Protein AF-X1HP13-F1 (afdb_monomer)

Organism: NCBI:txid412755

Structure (mmCIF, N/CA/C/O backbone):
data_AF-X1HP13-F1
#
_entry.id   AF-X1HP13-F1
#
loop_
_atom_site.group_PDB
_atom_site.id
_atom_site.type_symbol
_atom_site.label_atom_id
_atom_site.label_alt_id
_atom_site.label_comp_id
_atom_site.label_asym_id
_atom_site.label_entity_id
_atom_site.label_seq_id
_atom_site.pdbx_PDB_ins_code
_atom_site.Cartn_x
_atom_site.Cartn_y
_atom_site.Cartn_z
_atom_site.occupancy
_atom_site.B_iso_or_equiv
_atom_site.auth_seq_id
_atom_site.auth_comp_id
_atom_site.auth_asym_id
_atom_site.auth_atom_id
_atom_site.pdbx_PDB_model_num
ATOM 1 N N . MET A 1 1 ? 38.785 22.675 29.690 1.00 58.66 1 MET A N 1
ATOM 2 C CA . MET A 1 1 ? 37.526 21.905 29.778 1.00 58.66 1 MET A CA 1
ATOM 3 C C . MET A 1 1 ? 37.255 21.354 28.391 1.00 58.66 1 MET A C 1
ATOM 5 O O . MET A 1 1 ? 37.420 22.116 27.450 1.00 58.66 1 MET A O 1
ATOM 9 N N . ALA A 1 2 ? 36.971 20.059 28.240 1.00 69.44 2 ALA A N 1
ATOM 10 C CA . ALA A 1 2 ? 36.655 19.503 26.924 1.00 69.44 2 ALA A CA 1
ATOM 11 C C . ALA A 1 2 ? 35.243 19.947 26.523 1.00 69.44 2 ALA A C 1
ATOM 13 O O . ALA A 1 2 ? 34.315 19.795 27.317 1.00 69.44 2 ALA A O 1
ATOM 14 N N . GLU A 1 3 ? 35.089 20.518 25.330 1.00 77.19 3 GLU A N 1
ATOM 15 C CA . GLU A 1 3 ? 33.766 20.806 24.780 1.00 77.19 3 GLU A CA 1
ATOM 16 C C . GLU A 1 3 ? 33.055 19.491 24.462 1.00 77.19 3 GLU A C 1
ATOM 18 O O . GLU A 1 3 ? 33.598 18.606 23.799 1.00 77.19 3 GLU A O 1
ATOM 23 N N . GLN A 1 4 ? 31.840 19.348 24.979 1.00 77.12 4 GLN A N 1
ATOM 24 C CA . GLN A 1 4 ? 31.034 18.155 24.795 1.00 77.12 4 GLN A CA 1
ATOM 25 C C . GLN A 1 4 ? 30.147 18.350 23.562 1.00 77.12 4 GLN A C 1
ATOM 27 O O . GLN A 1 4 ? 29.221 19.157 23.581 1.00 77.12 4 GLN A O 1
ATOM 32 N N . PHE A 1 5 ? 30.442 17.622 22.483 1.00 88.69 5 PHE A N 1
ATOM 33 C CA . PHE A 1 5 ? 29.631 17.627 21.266 1.00 88.69 5 PHE A CA 1
ATOM 34 C C . PHE A 1 5 ? 28.582 16.511 21.310 1.00 88.69 5 PHE A C 1
ATOM 36 O O . PHE A 1 5 ? 28.907 15.346 21.544 1.00 88.69 5 PHE A O 1
ATOM 43 N N . THR A 1 6 ? 27.323 16.865 21.058 1.00 88.81 6 THR A N 1
ATOM 44 C CA . THR A 1 6 ? 26.204 15.929 20.899 1.00 88.81 6 THR A CA 1
ATOM 45 C C . THR A 1 6 ? 25.608 16.064 19.499 1.00 88.81 6 THR A C 1
ATOM 47 O O . THR A 1 6 ? 25.509 17.158 18.952 1.00 88.81 6 THR A O 1
ATOM 50 N N . SER A 1 7 ? 25.212 14.936 18.906 1.00 91.31 7 SER A N 1
ATOM 51 C CA . SER A 1 7 ? 24.566 14.876 17.590 1.00 91.31 7 SER A CA 1
ATOM 52 C C . SER A 1 7 ? 23.403 13.880 17.601 1.00 91.31 7 SER A C 1
ATOM 54 O O . SER A 1 7 ? 23.250 13.107 18.548 1.00 91.31 7 SER A O 1
ATOM 56 N N . GLN A 1 8 ? 22.572 13.917 16.559 1.00 93.06 8 GLN A N 1
ATOM 57 C CA . GLN A 1 8 ? 21.388 13.074 16.386 1.00 93.06 8 GLN A CA 1
ATOM 58 C C . GLN A 1 8 ? 21.533 12.155 15.168 1.00 93.06 8 GLN A C 1
ATOM 60 O O . GLN A 1 8 ? 22.302 12.427 14.247 1.00 93.06 8 GLN A O 1
ATOM 65 N N . ILE A 1 9 ? 20.766 11.064 15.155 1.00 93.00 9 ILE A N 1
ATOM 66 C CA . ILE A 1 9 ? 20.668 10.182 13.987 1.00 93.00 9 ILE A CA 1
ATOM 67 C C . ILE A 1 9 ? 20.001 10.945 12.837 1.00 93.00 9 ILE A C 1
ATOM 69 O O . ILE A 1 9 ? 18.978 11.599 13.028 1.00 93.00 9 ILE A O 1
ATOM 73 N N . MET A 1 10 ? 20.558 10.808 11.635 1.00 91.69 10 MET A N 1
ATOM 74 C CA . MET A 1 10 ? 19.986 11.324 10.393 1.00 91.69 10 MET A CA 1
ATOM 75 C C . MET A 1 10 ? 19.561 10.162 9.495 1.00 91.69 10 MET A C 1
ATOM 77 O O . MET A 1 10 ? 20.185 9.101 9.505 1.00 91.69 10 MET A O 1
ATOM 81 N N . VAL A 1 11 ? 18.508 10.366 8.706 1.00 89.81 11 VAL A N 1
ATOM 82 C CA . VAL A 1 11 ? 18.031 9.388 7.723 1.00 89.81 11 VAL A CA 1
ATOM 83 C C . VAL A 1 11 ? 18.359 9.902 6.328 1.00 89.81 11 VAL A C 1
ATOM 85 O O . VAL A 1 11 ? 17.950 10.999 5.954 1.00 89.81 11 VAL A O 1
ATOM 88 N N . ASP A 1 12 ? 19.109 9.112 5.564 1.00 90.88 12 ASP A N 1
ATOM 89 C CA . ASP A 1 12 ? 19.497 9.465 4.201 1.00 90.88 12 ASP A CA 1
ATOM 90 C C . ASP A 1 12 ? 18.314 9.329 3.223 1.00 90.88 12 ASP A C 1
ATOM 92 O O . ASP A 1 12 ? 17.473 8.438 3.368 1.00 90.88 12 ASP A O 1
ATOM 96 N N . LYS A 1 13 ? 18.268 10.171 2.181 1.00 86.19 13 LYS A N 1
ATOM 97 C CA . LYS A 1 13 ? 17.237 10.125 1.123 1.00 86.19 13 LYS A CA 1
ATOM 98 C C . LYS A 1 13 ? 17.134 8.754 0.438 1.00 86.19 13 LYS A C 1
ATOM 100 O O . LYS A 1 13 ? 16.070 8.387 -0.057 1.00 86.19 13 LYS A O 1
ATOM 105 N N . ASN A 1 14 ? 18.220 7.983 0.438 1.00 88.81 14 ASN A N 1
ATOM 106 C CA . ASN A 1 14 ? 18.289 6.647 -0.142 1.00 88.81 14 ASN A CA 1
ATOM 107 C C . ASN A 1 14 ? 17.586 5.577 0.707 1.00 88.81 14 ASN A C 1
ATOM 109 O O . ASN A 1 14 ? 17.463 4.440 0.258 1.00 88.81 14 ASN A O 1
ATOM 113 N N . ILE A 1 15 ? 17.092 5.896 1.911 1.00 90.62 15 ILE A N 1
ATOM 114 C CA . ILE A 1 15 ? 16.438 4.905 2.778 1.00 90.62 15 ILE A CA 1
ATOM 115 C C . ILE A 1 15 ? 15.268 4.203 2.082 1.00 90.62 15 ILE A C 1
ATOM 117 O O . ILE A 1 15 ? 15.086 3.002 2.250 1.00 90.62 15 ILE A O 1
ATOM 121 N N . VAL A 1 16 ? 14.508 4.923 1.252 1.00 89.12 16 VAL A N 1
ATOM 122 C CA . VAL A 1 16 ? 13.343 4.371 0.548 1.00 89.12 16 VAL A CA 1
ATOM 123 C C . VAL A 1 16 ? 13.775 3.316 -0.464 1.00 89.12 16 VAL A C 1
ATOM 125 O O . VAL A 1 16 ? 13.181 2.242 -0.531 1.00 89.12 16 VAL A O 1
ATOM 128 N N . SER A 1 17 ? 14.837 3.593 -1.223 1.00 87.50 17 SER A N 1
ATOM 129 C CA . SER A 1 17 ? 15.353 2.663 -2.226 1.00 87.50 17 SER A CA 1
ATOM 130 C C . SER A 1 17 ? 16.032 1.460 -1.584 1.00 87.50 17 SER A C 1
ATOM 132 O O . SER A 1 17 ? 15.861 0.342 -2.067 1.00 87.50 17 SER A O 1
ATOM 134 N N . LEU A 1 18 ? 16.732 1.663 -0.464 1.00 87.81 18 LEU A N 1
ATOM 135 C CA . LEU A 1 18 ? 17.304 0.584 0.335 1.00 87.81 18 LEU A CA 1
ATOM 136 C C . LEU A 1 18 ? 16.200 -0.316 0.884 1.00 87.81 18 LEU A C 1
ATOM 138 O O . LEU A 1 18 ? 16.214 -1.506 0.594 1.00 87.81 18 LEU A O 1
ATOM 142 N N . LEU A 1 19 ? 15.217 0.231 1.604 1.00 87.50 19 LEU A N 1
ATOM 143 C CA . LEU A 1 19 ? 14.104 -0.551 2.146 1.00 87.50 19 LEU A CA 1
ATOM 144 C C . LEU A 1 19 ? 13.365 -1.288 1.035 1.00 87.50 19 LEU A C 1
ATOM 146 O O . LEU A 1 19 ? 13.164 -2.490 1.140 1.00 87.50 19 LEU A O 1
ATOM 150 N N . SER A 1 20 ? 13.040 -0.622 -0.068 1.00 84.12 20 SER A N 1
ATOM 151 C CA . SER A 1 20 ? 12.363 -1.263 -1.193 1.00 84.12 20 SER A CA 1
ATOM 152 C C . SER A 1 20 ? 13.158 -2.443 -1.777 1.00 84.12 20 SER A C 1
ATOM 154 O O . SER A 1 20 ? 12.590 -3.509 -2.003 1.00 84.12 20 SER A O 1
ATOM 156 N N . ARG A 1 21 ? 14.483 -2.303 -1.935 1.00 79.75 21 ARG A N 1
ATOM 157 C CA . ARG A 1 21 ? 15.369 -3.383 -2.413 1.00 79.75 21 ARG A CA 1
ATOM 158 C C . ARG A 1 21 ? 15.571 -4.501 -1.390 1.00 79.75 21 ARG A C 1
ATOM 160 O O . ARG A 1 21 ? 15.694 -5.654 -1.783 1.00 79.75 21 ARG A O 1
ATOM 167 N N . PHE A 1 22 ? 15.651 -4.163 -0.103 1.00 70.75 22 PHE A N 1
ATOM 168 C CA . PHE A 1 22 ? 15.892 -5.117 0.982 1.00 70.75 22 PHE A CA 1
ATOM 169 C C . PHE A 1 22 ? 14.644 -5.868 1.406 1.00 70.75 22 PHE A C 1
ATOM 171 O O . PHE A 1 22 ? 14.768 -6.982 1.906 1.00 70.75 22 PHE A O 1
ATOM 178 N N . THR A 1 23 ? 13.458 -5.275 1.242 1.00 63.53 23 THR A N 1
ATOM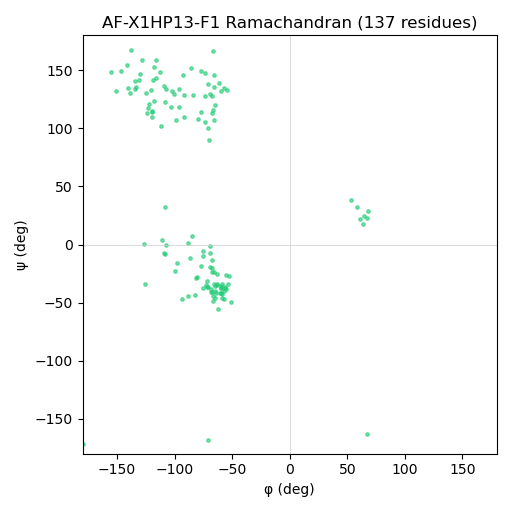 179 C CA . THR A 1 23 ? 12.241 -5.937 1.706 1.00 63.53 23 THR A CA 1
ATOM 180 C C . THR A 1 23 ? 12.057 -7.242 0.928 1.00 63.53 23 THR A C 1
ATOM 182 O O . THR A 1 23 ? 11.682 -8.216 1.564 1.00 63.53 23 THR A O 1
ATOM 185 N N . TYR A 1 24 ? 12.442 -7.329 -0.363 1.00 59.72 24 TYR A N 1
ATOM 186 C CA . TYR A 1 24 ? 12.438 -8.597 -1.114 1.00 59.72 24 TYR A CA 1
ATOM 187 C C . TYR A 1 24 ? 13.498 -8.677 -2.224 1.00 59.72 24 TYR A C 1
ATOM 189 O O . TYR A 1 24 ? 13.609 -7.806 -3.089 1.00 59.72 24 TYR A O 1
ATOM 197 N N . GLU A 1 25 ? 14.226 -9.795 -2.255 1.00 52.56 25 GLU A N 1
ATOM 198 C CA . GLU A 1 25 ? 15.174 -10.141 -3.312 1.00 52.56 25 GLU A CA 1
ATOM 199 C C . GLU A 1 25 ? 14.440 -10.477 -4.632 1.00 52.56 25 GLU A C 1
ATOM 201 O O . GLU A 1 25 ? 14.113 -11.617 -4.945 1.00 52.56 25 GLU A O 1
ATOM 206 N N . ARG A 1 26 ? 14.226 -9.430 -5.436 1.00 61.50 26 ARG A N 1
ATOM 207 C CA . ARG A 1 26 ? 14.192 -9.427 -6.914 1.00 61.50 26 ARG A CA 1
ATOM 208 C C . ARG A 1 26 ? 13.071 -10.165 -7.664 1.00 61.50 26 ARG A C 1
ATOM 210 O O . ARG A 1 26 ? 13.280 -10.474 -8.837 1.00 61.50 26 ARG A O 1
ATOM 217 N N . SER A 1 27 ? 11.891 -10.429 -7.097 1.00 83.88 27 SER A N 1
ATOM 218 C CA . SER A 1 27 ? 10.791 -10.954 -7.929 1.00 83.88 27 SER A CA 1
ATOM 219 C C . SER A 1 27 ? 9.447 -10.269 -7.705 1.00 83.88 27 SER A C 1
ATOM 221 O O . SER A 1 27 ? 9.014 -10.021 -6.579 1.00 83.88 27 SER A O 1
ATOM 223 N N . PHE A 1 28 ? 8.784 -9.977 -8.824 1.00 87.75 28 PHE A N 1
ATOM 224 C CA . PHE A 1 28 ? 7.462 -9.368 -8.858 1.00 87.75 28 PHE A CA 1
ATOM 225 C C . PHE A 1 28 ? 6.405 -10.182 -8.079 1.00 87.75 28 PHE A C 1
ATOM 227 O O . PHE A 1 28 ? 5.655 -9.577 -7.316 1.00 87.75 28 PHE A O 1
ATOM 234 N N . PRO A 1 29 ? 6.379 -11.534 -8.133 1.00 90.31 29 PRO A N 1
ATOM 235 C CA . PRO A 1 29 ? 5.477 -12.331 -7.298 1.00 90.31 29 PRO A CA 1
ATOM 236 C C . PRO A 1 29 ? 5.586 -12.077 -5.787 1.00 90.31 29 PRO A C 1
ATOM 238 O O . PRO A 1 29 ? 4.564 -12.055 -5.102 1.00 90.31 29 PRO A O 1
ATOM 241 N N . TYR A 1 30 ? 6.793 -11.862 -5.249 1.00 88.31 30 TYR A N 1
ATOM 242 C CA . TYR A 1 30 ? 6.945 -11.541 -3.823 1.00 88.31 30 TYR A CA 1
ATOM 243 C C . TYR A 1 30 ? 6.387 -10.157 -3.495 1.00 88.31 30 TYR A C 1
ATOM 245 O O . TYR A 1 30 ? 5.741 -10.000 -2.463 1.00 88.31 30 TYR A O 1
ATOM 253 N N . ALA A 1 31 ? 6.567 -9.182 -4.386 1.00 89.44 31 ALA A N 1
ATOM 254 C CA . ALA A 1 31 ? 5.972 -7.861 -4.219 1.00 89.44 31 ALA A CA 1
ATOM 255 C C . ALA A 1 31 ? 4.435 -7.917 -4.260 1.00 89.44 31 ALA A C 1
ATOM 257 O O . ALA A 1 31 ? 3.776 -7.317 -3.412 1.00 89.44 31 ALA A O 1
ATOM 258 N N . LEU A 1 32 ? 3.857 -8.710 -5.171 1.00 91.56 32 LEU A N 1
ATOM 259 C CA . LEU A 1 32 ? 2.411 -8.951 -5.213 1.00 91.56 32 LEU A CA 1
ATOM 260 C C . LEU A 1 32 ? 1.897 -9.571 -3.909 1.00 91.56 32 LEU A C 1
ATOM 262 O O . LEU A 1 32 ? 0.859 -9.155 -3.399 1.00 91.56 32 LEU A O 1
ATOM 266 N N . ARG A 1 33 ? 2.638 -10.527 -3.333 1.00 91.56 33 ARG A N 1
ATOM 267 C CA . ARG A 1 33 ? 2.285 -11.153 -2.049 1.00 91.56 33 ARG A CA 1
ATOM 268 C C . ARG A 1 33 ? 2.127 -10.124 -0.928 1.00 91.56 33 ARG A C 1
ATOM 270 O O . ARG A 1 33 ? 1.231 -10.283 -0.102 1.00 91.56 33 ARG A O 1
ATOM 277 N N . GLU A 1 34 ? 2.948 -9.077 -0.894 1.00 90.50 34 GLU A N 1
ATOM 278 C CA . GLU A 1 34 ? 2.827 -8.017 0.116 1.00 90.50 34 GLU A CA 1
ATOM 279 C C . GLU A 1 34 ? 1.524 -7.245 -0.018 1.00 90.50 34 GLU A C 1
ATOM 281 O O . GLU A 1 34 ? 0.822 -7.028 0.968 1.00 90.50 34 GLU A O 1
ATOM 286 N N . VAL A 1 35 ? 1.173 -6.859 -1.244 1.00 92.06 35 VAL A N 1
ATOM 287 C CA . VAL A 1 35 ? -0.058 -6.104 -1.489 1.00 92.06 35 VAL A CA 1
ATOM 288 C C . VAL A 1 35 ? -1.282 -6.974 -1.207 1.00 92.06 35 VAL A C 1
ATOM 290 O O . VAL A 1 35 ? -2.209 -6.529 -0.536 1.00 92.06 35 VAL A O 1
ATOM 293 N N . VAL A 1 36 ? -1.255 -8.249 -1.603 1.00 94.94 36 VAL A N 1
ATOM 294 C CA . VAL A 1 36 ? -2.319 -9.214 -1.275 1.00 94.94 36 VAL A CA 1
ATOM 295 C C . VAL A 1 36 ? -2.421 -9.450 0.239 1.00 94.94 36 VAL A C 1
ATOM 297 O O . VAL A 1 36 ? -3.520 -9.604 0.772 1.00 94.94 36 VAL A O 1
ATOM 300 N N . SER A 1 37 ? -1.301 -9.427 0.964 1.00 93.56 37 SER A N 1
ATOM 301 C CA . SER A 1 37 ? -1.312 -9.515 2.431 1.00 93.56 37 SER A CA 1
ATOM 302 C C . SER A 1 37 ? -1.969 -8.287 3.069 1.00 93.56 37 SER A C 1
ATOM 304 O O . SER A 1 37 ? -2.677 -8.428 4.065 1.00 93.56 37 SER A O 1
ATOM 306 N N . ASN A 1 38 ? -1.818 -7.098 2.474 1.00 93.06 38 ASN A N 1
ATOM 307 C CA . ASN A 1 38 ? -2.535 -5.904 2.929 1.00 93.06 38 ASN A CA 1
ATOM 308 C C . ASN A 1 38 ? -4.052 -6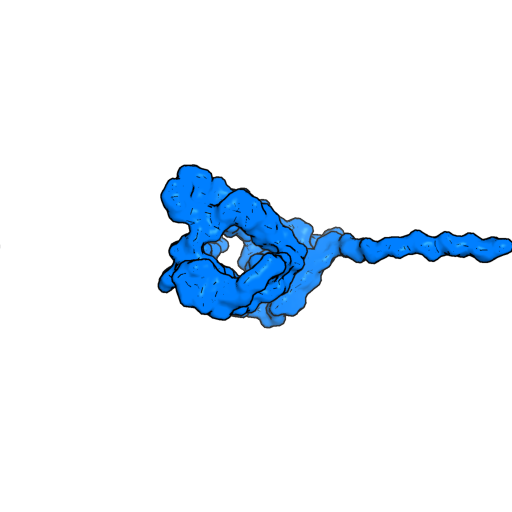.047 2.736 1.00 93.06 38 ASN A C 1
ATOM 310 O O . ASN A 1 38 ? -4.801 -5.698 3.643 1.00 93.06 38 ASN A O 1
ATOM 314 N N . ALA A 1 39 ? -4.505 -6.625 1.617 1.00 95.88 39 ALA A N 1
ATOM 315 C CA . ALA A 1 39 ? -5.922 -6.931 1.406 1.00 95.88 39 ALA A CA 1
ATOM 316 C C . ALA A 1 39 ? -6.457 -7.906 2.474 1.00 95.88 39 ALA A C 1
ATOM 318 O O . ALA A 1 39 ? -7.539 -7.715 3.034 1.00 95.88 39 ALA A O 1
ATOM 319 N N . TYR A 1 40 ? -5.673 -8.931 2.831 1.00 95.81 40 TYR A N 1
ATOM 320 C CA . TYR A 1 40 ? -6.017 -9.843 3.926 1.00 95.81 40 TYR A CA 1
ATOM 321 C C . TYR A 1 40 ? -6.181 -9.106 5.267 1.00 95.81 40 TYR A C 1
ATOM 323 O O . TYR A 1 40 ? -7.178 -9.324 5.965 1.00 95.81 40 TYR A O 1
ATOM 331 N N . ASP A 1 41 ? -5.239 -8.216 5.596 1.00 93.62 41 ASP A N 1
ATOM 332 C CA . ASP A 1 41 ? -5.241 -7.392 6.813 1.00 93.62 41 ASP A CA 1
ATOM 333 C C . ASP A 1 41 ? -6.338 -6.315 6.827 1.00 93.62 41 ASP A C 1
ATOM 335 O O . ASP A 1 41 ? -6.693 -5.806 7.899 1.00 93.62 41 ASP A O 1
ATOM 339 N N . ALA A 1 42 ? -6.872 -5.974 5.654 1.00 94.62 42 ALA A N 1
ATOM 340 C CA . ALA A 1 42 ? -8.023 -5.102 5.461 1.00 94.62 42 ALA A CA 1
ATOM 341 C C . ALA A 1 42 ? -9.363 -5.850 5.567 1.00 94.62 42 ALA A C 1
ATOM 343 O O . ALA A 1 42 ? -10.402 -5.258 5.302 1.00 94.62 42 ALA A O 1
ATOM 344 N N . ASP A 1 43 ? -9.366 -7.131 5.955 1.00 96.62 43 ASP A N 1
ATOM 345 C CA . ASP A 1 43 ? -10.561 -7.984 5.953 1.00 96.62 43 ASP A CA 1
ATOM 346 C C . ASP A 1 43 ? -11.226 -8.112 4.570 1.00 96.62 43 ASP A C 1
ATOM 348 O O . ASP A 1 43 ? -12.436 -8.306 4.472 1.00 96.62 43 ASP A O 1
ATOM 352 N N . ALA A 1 44 ? -10.455 -8.066 3.482 1.00 97.62 44 ALA A N 1
ATOM 353 C CA . ALA A 1 44 ? -10.998 -8.365 2.161 1.00 97.62 44 ALA A CA 1
ATOM 354 C C . ALA A 1 44 ? -11.425 -9.840 2.067 1.00 97.62 44 ALA A C 1
ATOM 356 O O . ALA A 1 44 ? -10.803 -10.737 2.661 1.00 97.62 44 ALA A O 1
ATOM 357 N N . THR A 1 45 ? -12.487 -10.110 1.311 1.00 97.56 45 THR A N 1
ATOM 358 C CA . THR A 1 45 ? -12.876 -11.474 0.906 1.00 97.56 45 THR A CA 1
ATOM 359 C C . THR A 1 45 ? -12.382 -11.809 -0.495 1.00 97.56 45 THR A C 1
ATOM 361 O O . THR A 1 45 ? -12.346 -12.977 -0.874 1.00 97.56 45 THR A O 1
ATOM 364 N N . THR A 1 46 ? -11.988 -10.804 -1.272 1.00 97.38 46 THR A N 1
ATOM 365 C CA . THR A 1 46 ? -11.447 -10.949 -2.619 1.00 97.38 46 THR A CA 1
ATOM 366 C C . THR A 1 46 ? -10.306 -9.961 -2.814 1.00 97.38 46 THR A C 1
ATOM 368 O O . THR A 1 46 ? -10.428 -8.790 -2.469 1.00 97.38 46 THR A O 1
ATOM 371 N N . ALA A 1 47 ? -9.210 -10.447 -3.392 1.00 97.38 47 ALA A N 1
ATOM 372 C CA . ALA A 1 47 ? -8.148 -9.632 -3.961 1.00 97.38 47 ALA A CA 1
ATOM 373 C C . ALA A 1 47 ? -8.005 -10.040 -5.430 1.00 97.38 47 ALA A C 1
ATOM 375 O O . ALA A 1 47 ? -7.792 -11.216 -5.735 1.00 97.38 47 ALA A O 1
ATOM 376 N N . ARG A 1 48 ? -8.184 -9.084 -6.335 1.00 97.50 48 ARG A N 1
ATOM 377 C CA . ARG A 1 48 ? -8.143 -9.269 -7.782 1.00 97.50 48 ARG A CA 1
ATOM 378 C C . ARG A 1 48 ? -6.889 -8.607 -8.333 1.00 97.50 48 ARG A C 1
ATOM 380 O O . ARG A 1 48 ? -6.549 -7.499 -7.931 1.00 97.50 48 ARG A O 1
ATOM 387 N N . ILE A 1 49 ? -6.219 -9.300 -9.247 1.00 96.69 49 ILE A N 1
ATOM 388 C CA . ILE A 1 49 ? -5.050 -8.791 -9.961 1.00 96.69 49 ILE A CA 1
ATOM 389 C C . ILE A 1 49 ? -5.397 -8.799 -11.443 1.00 96.69 49 ILE A C 1
ATOM 391 O O . ILE A 1 49 ? -5.600 -9.871 -12.016 1.00 96.69 49 ILE A O 1
ATOM 395 N N . ASP A 1 50 ? -5.464 -7.617 -12.042 1.00 96.75 50 ASP A N 1
ATOM 396 C CA . ASP A 1 50 ? -5.635 -7.446 -13.480 1.00 96.75 50 ASP A CA 1
ATOM 397 C C . ASP A 1 50 ? -4.311 -6.970 -14.083 1.00 96.75 50 ASP A C 1
ATOM 399 O O . ASP A 1 50 ? -3.651 -6.085 -13.540 1.00 96.75 50 ASP A O 1
ATOM 403 N N . ILE A 1 51 ? -3.899 -7.591 -15.189 1.00 95.44 51 ILE A N 1
ATOM 404 C CA . ILE A 1 51 ? -2.658 -7.262 -15.896 1.00 95.44 51 ILE A CA 1
ATOM 405 C C . ILE A 1 51 ? -3.033 -6.836 -17.308 1.00 95.44 51 ILE A C 1
ATOM 407 O O . ILE A 1 51 ? -3.423 -7.678 -18.123 1.00 95.44 51 ILE A O 1
ATOM 411 N N . ASP A 1 52 ? -2.873 -5.551 -17.600 1.00 95.44 52 ASP A N 1
ATOM 412 C CA . ASP A 1 52 ? -3.018 -5.008 -18.941 1.00 95.44 52 ASP A CA 1
ATOM 413 C C . ASP A 1 52 ? -1.634 -4.848 -19.578 1.00 95.44 52 ASP A C 1
ATOM 415 O O . ASP A 1 52 ? -0.843 -3.978 -19.228 1.00 95.44 52 ASP A O 1
ATOM 419 N N . ARG A 1 53 ? -1.320 -5.720 -20.538 1.00 93.69 53 ARG A N 1
ATOM 420 C CA . ARG A 1 53 ? -0.037 -5.671 -21.257 1.00 93.69 53 ARG A CA 1
ATOM 421 C C . ARG A 1 53 ? 0.024 -4.578 -22.315 1.00 93.69 53 ARG A C 1
ATOM 423 O O . ARG A 1 53 ? 1.114 -4.283 -22.789 1.00 93.69 53 ARG A O 1
ATOM 430 N N . LYS A 1 54 ? -1.123 -4.063 -22.753 1.00 95.38 54 LYS A N 1
ATOM 431 C CA . LYS A 1 54 ? -1.196 -3.024 -23.777 1.00 95.38 54 LYS A CA 1
ATOM 432 C C . LYS A 1 54 ? -0.969 -1.655 -23.148 1.00 95.38 54 LYS A C 1
ATOM 434 O O . LYS A 1 54 ? -0.219 -0.864 -23.705 1.00 95.38 54 LYS A O 1
ATOM 439 N N . GLU A 1 55 ? -1.590 -1.418 -21.998 1.00 94.44 55 GLU A N 1
ATOM 440 C CA . GLU A 1 55 ? -1.430 -0.180 -21.225 1.00 94.44 55 GLU A CA 1
ATOM 441 C C . GLU A 1 55 ? -0.249 -0.253 -20.231 1.00 94.44 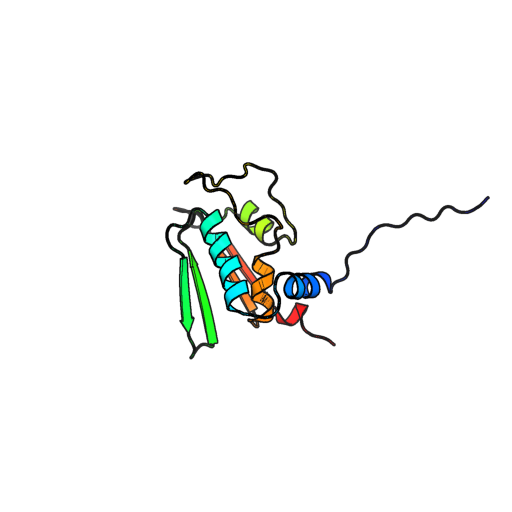55 GLU A C 1
ATOM 443 O O . GLU A 1 55 ? 0.009 0.702 -19.509 1.00 94.44 55 GLU A O 1
ATOM 448 N N . GLU A 1 56 ? 0.480 -1.379 -20.205 1.00 94.31 56 GLU A N 1
ATOM 449 C CA . GLU A 1 56 ? 1.610 -1.657 -19.298 1.00 94.31 56 GLU A CA 1
ATOM 450 C C . GLU A 1 56 ? 1.264 -1.454 -17.810 1.00 94.31 56 GLU A C 1
ATOM 452 O O . GLU A 1 56 ? 2.075 -0.993 -17.004 1.00 94.31 56 GLU A O 1
ATOM 457 N N . GLU A 1 57 ? 0.048 -1.848 -17.432 1.00 95.69 57 GLU A N 1
ATOM 458 C CA . GLU A 1 57 ? -0.532 -1.602 -16.116 1.00 95.69 57 GLU A CA 1
ATOM 459 C C . GLU A 1 57 ? -0.805 -2.908 -15.356 1.00 95.69 57 GLU A C 1
ATOM 461 O O . GLU A 1 57 ? -1.226 -3.926 -15.917 1.00 95.69 57 GLU A O 1
ATOM 466 N N . VAL A 1 58 ? -0.590 -2.874 -14.037 1.00 95.94 58 VAL A N 1
ATOM 467 C CA . VAL A 1 58 ? -1.060 -3.914 -13.117 1.00 95.94 58 VAL A CA 1
ATOM 468 C C . VAL A 1 58 ? -1.939 -3.276 -12.052 1.00 95.94 58 VAL A C 1
ATOM 470 O O . VAL A 1 58 ? -1.467 -2.474 -11.247 1.00 95.94 58 VAL A O 1
ATOM 473 N N . LEU A 1 59 ? -3.205 -3.683 -12.017 1.00 96.75 59 LEU A N 1
ATOM 474 C CA . LEU A 1 59 ? -4.190 -3.242 -11.036 1.00 96.75 59 LEU A CA 1
ATOM 475 C C . LEU A 1 59 ? -4.341 -4.313 -9.960 1.00 96.75 59 LEU A C 1
ATOM 477 O O . LEU A 1 59 ? -4.560 -5.488 -10.261 1.00 96.75 59 LEU A O 1
ATOM 481 N N . ILE A 1 60 ? -4.257 -3.902 -8.697 1.00 96.69 60 ILE A N 1
ATOM 482 C CA . ILE A 1 60 ? -4.516 -4.766 -7.544 1.00 96.69 60 ILE A CA 1
ATOM 483 C C . ILE A 1 60 ? -5.679 -4.151 -6.777 1.00 96.69 60 ILE A C 1
ATOM 485 O O . ILE A 1 60 ? -5.561 -3.049 -6.246 1.00 96.69 60 ILE A O 1
ATOM 489 N N . LEU A 1 61 ? -6.804 -4.858 -6.759 1.00 97.56 61 LEU A N 1
ATOM 490 C CA . LEU A 1 61 ? -8.069 -4.385 -6.208 1.00 97.56 61 LEU A CA 1
ATOM 491 C C . LEU A 1 61 ? -8.515 -5.324 -5.094 1.00 97.56 61 LEU A C 1
ATOM 493 O O . LEU A 1 61 ? -8.537 -6.541 -5.280 1.00 97.56 61 LEU A O 1
ATOM 497 N N . ASP A 1 62 ? -8.924 -4.773 -3.961 1.00 97.81 62 ASP A N 1
ATOM 498 C CA . ASP A 1 62 ? -9.537 -5.534 -2.881 1.00 97.81 62 ASP A CA 1
ATOM 499 C C . ASP A 1 62 ? -10.863 -4.915 -2.439 1.00 97.81 62 ASP A C 1
ATOM 501 O O . ASP A 1 62 ? -11.149 -3.750 -2.704 1.00 97.81 62 ASP A O 1
ATOM 505 N N . ASN A 1 63 ? -11.699 -5.732 -1.804 1.00 97.62 63 ASN A N 1
ATOM 506 C CA . ASN A 1 63 ? -12.987 -5.323 -1.246 1.00 97.62 63 ASN A CA 1
ATOM 507 C C . ASN A 1 63 ? -12.963 -5.282 0.291 1.00 97.62 63 ASN A C 1
ATOM 509 O O . ASN A 1 63 ? -13.947 -5.641 0.945 1.00 97.62 63 ASN A O 1
ATOM 513 N N . GLY A 1 64 ? -11.810 -4.949 0.869 1.00 97.06 64 GLY A N 1
ATOM 514 C CA . GLY A 1 64 ? -11.639 -4.807 2.304 1.00 97.06 64 GLY A CA 1
ATOM 515 C C . GLY A 1 64 ? -12.335 -3.571 2.864 1.00 97.06 64 GLY A C 1
ATOM 516 O O . GLY A 1 64 ? -13.122 -2.893 2.210 1.00 97.06 64 GLY A O 1
ATOM 517 N N . ASN A 1 65 ? -12.018 -3.261 4.116 1.00 95.69 65 ASN A N 1
ATOM 518 C CA . ASN A 1 65 ? -12.644 -2.173 4.869 1.00 95.69 65 ASN A CA 1
ATOM 519 C C . ASN A 1 65 ? -12.274 -0.766 4.355 1.00 95.69 65 ASN A C 1
ATOM 521 O O . ASN A 1 65 ? -12.818 0.222 4.848 1.00 95.69 65 ASN A O 1
ATOM 525 N N . GLY A 1 66 ? -11.330 -0.668 3.415 1.00 96.06 66 GLY A N 1
ATOM 526 C CA . GLY A 1 66 ? -10.767 0.603 2.983 1.00 96.06 66 GLY A CA 1
ATOM 527 C C . GLY A 1 66 ? -9.948 1.294 4.071 1.00 96.06 66 GLY A C 1
ATOM 528 O O . GLY A 1 66 ? -9.521 0.677 5.052 1.00 96.06 66 GLY A O 1
ATOM 529 N N . MET A 1 67 ? -9.708 2.588 3.878 1.00 95.3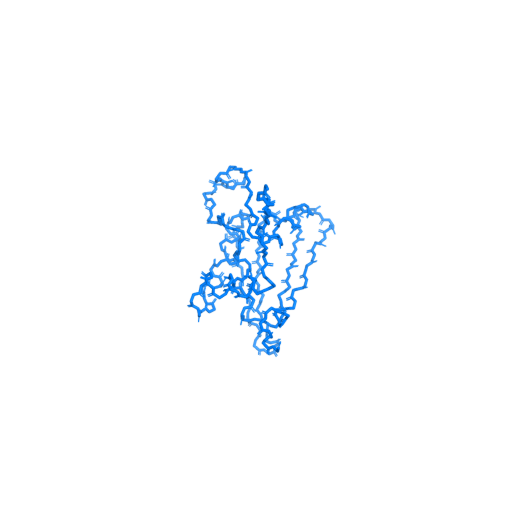8 67 MET A N 1
ATOM 530 C CA . MET A 1 67 ? -8.974 3.435 4.811 1.00 95.38 67 MET A CA 1
ATOM 531 C C . MET A 1 67 ? -9.709 4.754 5.011 1.00 95.38 67 MET A C 1
ATOM 533 O O . MET A 1 67 ? -10.105 5.408 4.047 1.00 95.38 67 MET A O 1
ATOM 537 N N . THR A 1 68 ? -9.843 5.171 6.268 1.00 95.44 68 THR A N 1
ATOM 538 C CA . THR A 1 68 ? -10.144 6.573 6.593 1.00 95.44 68 THR A CA 1
ATOM 539 C C . THR A 1 68 ? -8.963 7.476 6.216 1.00 95.44 68 THR A C 1
ATOM 541 O O . THR A 1 68 ? -7.851 6.988 6.010 1.00 95.44 68 THR A O 1
ATOM 544 N N . LYS A 1 69 ? -9.162 8.800 6.181 1.00 95.31 69 LYS A N 1
ATOM 545 C CA . LYS A 1 69 ? -8.087 9.765 5.889 1.00 95.31 69 LYS A CA 1
ATOM 546 C C . LYS A 1 69 ? -6.844 9.555 6.764 1.00 95.31 69 LYS A C 1
ATOM 548 O O . LYS A 1 69 ? -5.739 9.440 6.244 1.00 95.31 69 LYS A O 1
ATOM 553 N N . ASP A 1 70 ? -7.032 9.436 8.078 1.00 94.19 70 ASP A N 1
ATOM 554 C CA . ASP A 1 70 ? -5.928 9.247 9.026 1.00 94.19 70 ASP A CA 1
ATOM 555 C C . ASP A 1 70 ? -5.203 7.913 8.803 1.00 94.19 70 ASP A C 1
ATOM 557 O O . ASP A 1 70 ? -3.984 7.818 8.951 1.00 94.19 70 ASP A O 1
ATOM 561 N N . GLU A 1 71 ? -5.939 6.865 8.432 1.00 93.69 71 GLU A N 1
ATOM 562 C CA . GLU A 1 71 ? -5.349 5.567 8.116 1.00 93.69 71 GLU A CA 1
ATOM 563 C C . GLU A 1 71 ? -4.602 5.571 6.788 1.00 93.69 71 GLU A C 1
ATOM 565 O O . GLU A 1 71 ? -3.568 4.911 6.694 1.00 93.69 71 GLU A O 1
ATOM 570 N N . PHE A 1 72 ? -5.090 6.320 5.801 1.00 95.69 72 PHE A N 1
ATOM 571 C CA . PHE A 1 72 ? -4.441 6.506 4.510 1.00 95.69 72 PHE A CA 1
ATOM 572 C C . PHE A 1 72 ? -3.125 7.279 4.666 1.00 95.69 72 PHE A C 1
ATOM 574 O O . PHE A 1 72 ? -2.072 6.813 4.227 1.00 95.69 72 PHE A O 1
ATOM 581 N N . ASP A 1 73 ? -3.149 8.401 5.390 1.00 94.38 73 ASP A N 1
ATOM 582 C CA . ASP A 1 73 ? -1.949 9.177 5.724 1.00 94.38 73 ASP A CA 1
ATOM 583 C C . ASP A 1 73 ? -0.949 8.335 6.533 1.00 94.38 73 ASP A C 1
ATOM 585 O O . ASP A 1 73 ? 0.269 8.410 6.334 1.00 94.38 73 ASP A O 1
ATOM 589 N N . PHE A 1 74 ? -1.451 7.488 7.435 1.00 92.06 74 PHE A N 1
ATOM 590 C CA . PHE A 1 74 ? -0.622 6.553 8.184 1.00 92.06 74 PHE A CA 1
ATOM 591 C C . PHE A 1 74 ? -0.029 5.447 7.301 1.00 92.06 74 PHE A C 1
ATOM 593 O O . PHE A 1 74 ? 1.135 5.098 7.483 1.00 92.06 74 PHE A O 1
ATOM 600 N N . TYR A 1 75 ? -0.790 4.899 6.353 1.00 92.25 75 TYR A N 1
ATOM 601 C CA . TYR A 1 75 ? -0.335 3.849 5.438 1.00 92.25 75 TYR A CA 1
ATOM 602 C C . TYR A 1 75 ? 0.864 4.301 4.595 1.00 92.25 75 TYR A C 1
ATOM 604 O O . TYR A 1 75 ? 1.804 3.534 4.389 1.00 92.25 75 TYR A O 1
ATOM 612 N N . LEU A 1 76 ? 0.872 5.568 4.177 1.00 93.00 76 LEU A N 1
ATOM 613 C CA . LEU A 1 76 ? 1.970 6.168 3.416 1.00 93.00 76 LEU A CA 1
ATOM 614 C C . LEU A 1 76 ? 3.211 6.482 4.270 1.00 93.00 76 LEU A C 1
ATOM 616 O O . LEU A 1 76 ? 4.277 6.793 3.729 1.00 93.00 76 LEU A O 1
ATOM 620 N N . ARG A 1 77 ? 3.115 6.3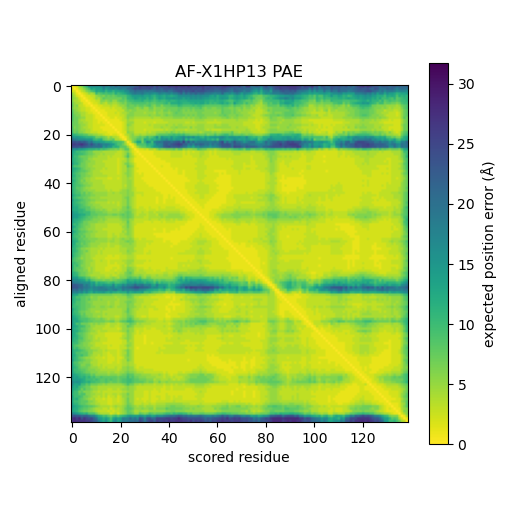90 5.602 1.00 92.31 77 ARG A N 1
ATOM 621 C CA . ARG A 1 77 ? 4.252 6.589 6.503 1.00 92.31 77 ARG A CA 1
ATOM 622 C C . ARG A 1 77 ? 5.155 5.358 6.497 1.00 92.31 77 ARG A C 1
ATOM 624 O O . ARG A 1 77 ? 4.809 4.304 7.026 1.00 92.31 77 ARG A O 1
ATOM 631 N N . ILE A 1 78 ? 6.370 5.534 5.985 1.00 89.88 78 ILE A N 1
ATOM 632 C CA . ILE A 1 78 ? 7.400 4.491 5.980 1.00 89.88 78 ILE A CA 1
ATOM 633 C C . ILE A 1 78 ? 7.717 4.053 7.410 1.00 89.88 78 ILE A C 1
ATOM 635 O O . ILE A 1 78 ? 7.952 4.880 8.292 1.00 89.88 78 ILE A O 1
ATOM 639 N N . ALA A 1 79 ? 7.740 2.737 7.612 1.00 86.19 79 ALA A N 1
ATOM 640 C CA . ALA A 1 79 ? 7.953 2.101 8.905 1.00 86.19 79 ALA A CA 1
ATOM 641 C C . ALA A 1 79 ? 6.887 2.453 9.967 1.00 86.19 79 ALA A C 1
ATOM 643 O O . ALA A 1 79 ? 7.119 2.325 11.172 1.00 86.19 79 ALA A O 1
ATOM 644 N N . GLY A 1 80 ? 5.700 2.895 9.536 1.00 83.31 80 GLY A N 1
ATOM 645 C CA . GLY A 1 80 ? 4.568 3.152 10.417 1.00 83.31 80 GLY A CA 1
ATOM 646 C C . GLY A 1 80 ? 4.021 1.858 11.019 1.00 83.31 80 GLY A C 1
ATOM 647 O O . GLY A 1 80 ? 3.437 1.032 10.322 1.00 83.31 80 GLY A O 1
ATOM 648 N N . GLN A 1 81 ? 4.154 1.683 12.336 1.00 78.00 81 GLN A N 1
ATOM 649 C CA . GLN A 1 81 ? 3.563 0.548 13.054 1.00 78.00 81 GLN A CA 1
ATOM 650 C C . GLN A 1 81 ? 2.308 0.974 13.822 1.00 78.00 81 GLN A C 1
ATOM 652 O O . GLN A 1 81 ? 2.380 1.821 14.718 1.00 78.00 81 GLN A O 1
ATOM 657 N N . LYS A 1 82 ? 1.145 0.393 13.490 1.00 68.75 82 LYS A N 1
ATOM 658 C CA . LYS A 1 82 ? -0.067 0.584 14.300 1.00 68.75 82 LYS A CA 1
ATOM 659 C C . LYS A 1 82 ? 0.176 -0.080 15.663 1.00 68.75 82 LYS A C 1
ATOM 661 O O . LYS A 1 82 ? 0.336 -1.295 15.749 1.00 68.75 82 LYS A O 1
ATOM 666 N N . ARG A 1 83 ? 0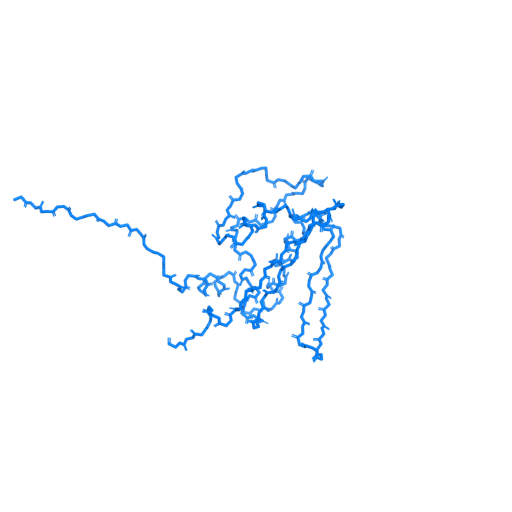.206 0.707 16.743 1.00 62.38 83 ARG A N 1
ATOM 667 C CA . ARG A 1 83 ? 0.165 0.175 18.115 1.00 62.38 83 ARG A CA 1
ATOM 668 C C . ARG A 1 83 ? -1.265 -0.306 18.366 1.00 62.38 83 ARG A C 1
ATOM 670 O O . ARG A 1 83 ? -2.162 0.520 18.482 1.00 62.38 83 ARG A O 1
ATOM 677 N N . GLY A 1 84 ? -1.514 -1.615 18.380 1.00 64.38 84 GLY A N 1
ATOM 678 C CA . GLY A 1 84 ? -2.888 -2.113 18.491 1.00 64.38 84 GLY A CA 1
ATOM 679 C C . GLY A 1 84 ? -3.048 -3.630 18.501 1.00 64.38 84 GLY A C 1
ATOM 680 O O . GLY A 1 84 ? -2.076 -4.381 18.595 1.00 64.38 84 GLY A O 1
ATOM 681 N N . LYS A 1 85 ? -4.315 -4.065 18.432 1.00 64.38 85 LYS A N 1
ATOM 682 C CA . LYS A 1 85 ? -4.720 -5.477 18.414 1.00 64.38 85 LYS A CA 1
ATOM 683 C C . LYS A 1 85 ? -4.042 -6.204 17.250 1.00 64.38 85 LYS A C 1
ATOM 685 O O . LYS A 1 85 ? -4.037 -5.719 16.121 1.00 64.38 85 LYS A O 1
ATOM 690 N N . ARG A 1 86 ? -3.514 -7.398 17.530 1.00 83.44 86 ARG A N 1
ATOM 691 C CA . ARG A 1 86 ? -2.874 -8.284 16.540 1.00 83.44 86 ARG A CA 1
ATOM 692 C C . ARG A 1 86 ? -3.860 -8.879 15.529 1.00 83.44 86 ARG A C 1
ATOM 694 O O . ARG A 1 86 ? -3.438 -9.617 14.645 1.00 83.44 86 ARG A O 1
ATOM 701 N N . GLU A 1 87 ? -5.142 -8.564 15.673 1.00 91.94 87 GLU A N 1
ATOM 702 C CA . GLU A 1 87 ? -6.235 -9.129 14.900 1.00 91.94 87 GLU A CA 1
ATOM 703 C C . GLU A 1 87 ? -6.968 -8.053 14.088 1.00 91.94 87 GLU A C 1
ATOM 705 O O . GLU A 1 87 ? -6.963 -6.866 14.442 1.00 91.94 87 GLU A O 1
ATOM 710 N N . THR A 1 88 ? -7.564 -8.454 12.969 1.00 92.69 88 THR A N 1
ATOM 711 C CA . THR A 1 88 ? -8.381 -7.586 12.116 1.00 92.69 88 THR A CA 1
ATOM 712 C C . THR A 1 88 ? -9.779 -7.368 12.718 1.00 92.69 88 THR A C 1
ATOM 714 O O . THR A 1 88 ? -10.282 -8.226 13.446 1.00 92.69 88 THR A O 1
ATOM 717 N N . PRO A 1 89 ? -10.415 -6.208 12.482 1.00 89.69 89 PRO A N 1
ATOM 718 C CA . PRO A 1 89 ? -11.637 -5.824 13.190 1.00 89.69 89 PRO A CA 1
ATOM 719 C C . PRO A 1 89 ? -12.889 -6.621 12.792 1.00 89.69 89 PRO A C 1
ATOM 721 O O . PRO A 1 89 ? -13.755 -6.805 13.645 1.00 89.69 89 PRO A O 1
ATOM 724 N N . LYS A 1 90 ? -13.007 -7.076 11.537 1.00 93.06 90 LYS A N 1
ATOM 725 C CA . LYS A 1 90 ? -14.226 -7.721 11.013 1.00 93.06 90 LYS A CA 1
ATOM 726 C C . LYS A 1 90 ? -14.174 -9.239 11.134 1.00 93.06 90 LYS A C 1
ATOM 728 O O . LYS A 1 90 ? -15.138 -9.839 11.599 1.00 93.06 90 LYS A O 1
ATOM 733 N N . PHE A 1 91 ? -13.063 -9.862 10.735 1.00 96.19 91 PHE A N 1
ATOM 734 C CA . PHE A 1 91 ? -12.930 -11.325 10.749 1.00 96.19 91 PHE A CA 1
ATOM 735 C C . PHE A 1 91 ? -12.010 -11.870 11.848 1.00 96.19 91 PHE A C 1
ATOM 737 O O . PHE A 1 91 ? -11.842 -13.085 11.931 1.00 96.19 91 PHE A O 1
ATOM 744 N N . GLY A 1 92 ? -11.401 -11.018 12.681 1.00 94.94 92 GLY A N 1
ATOM 745 C CA . GLY A 1 92 ? -10.518 -11.469 13.765 1.00 94.94 92 GLY A CA 1
ATOM 746 C C . GLY A 1 92 ? -9.249 -12.171 13.268 1.00 94.94 92 GLY A C 1
ATOM 747 O O . GLY A 1 92 ? -8.674 -13.005 13.964 1.00 94.94 92 GLY A O 1
ATOM 748 N N . ARG A 1 93 ? -8.810 -11.882 12.041 1.00 94.31 93 ARG A N 1
ATOM 749 C CA . ARG A 1 93 ? -7.646 -12.521 11.419 1.00 94.31 93 ARG A CA 1
ATOM 750 C C . ARG A 1 93 ? -6.374 -12.052 12.094 1.00 94.31 93 ARG A C 1
ATOM 752 O O . ARG A 1 93 ? -6.206 -10.857 12.308 1.00 94.31 93 ARG A O 1
ATOM 759 N N . LYS A 1 94 ? -5.425 -12.951 12.341 1.00 93.25 94 LYS A N 1
ATOM 760 C CA . LYS A 1 94 ? -4.086 -12.542 12.775 1.00 93.25 94 LYS A CA 1
ATOM 761 C C . LYS A 1 94 ? -3.411 -11.745 11.656 1.00 93.25 94 LYS A C 1
ATOM 763 O O . LYS A 1 94 ? -3.193 -12.290 10.579 1.00 93.25 94 LYS A O 1
ATOM 768 N N . ARG A 1 95 ? -3.054 -10.489 11.929 1.00 91.12 95 ARG A N 1
ATOM 769 C CA . ARG A 1 95 ? -2.437 -9.598 10.938 1.00 91.12 95 ARG A CA 1
ATOM 770 C C . ARG A 1 95 ? -1.101 -10.145 10.431 1.00 91.12 95 ARG A C 1
ATOM 772 O O . ARG A 1 95 ? -0.291 -10.642 11.223 1.00 91.12 95 ARG A O 1
ATOM 779 N N . ILE A 1 96 ? -0.875 -10.021 9.127 1.00 91.44 96 ILE A N 1
ATOM 780 C CA . ILE A 1 96 ? 0.355 -10.423 8.437 1.00 91.44 96 ILE A CA 1
ATOM 781 C C . ILE A 1 96 ? 1.368 -9.272 8.448 1.00 91.44 96 ILE A C 1
ATOM 783 O O . ILE A 1 96 ? 2.542 -9.493 8.751 1.00 91.44 96 ILE A O 1
ATOM 787 N N . GLY A 1 97 ? 0.929 -8.046 8.161 1.00 85.94 97 GLY A N 1
ATOM 788 C CA . GLY A 1 97 ? 1.761 -6.850 8.107 1.00 85.94 97 GLY A CA 1
ATOM 789 C C . GLY A 1 97 ? 2.271 -6.419 9.484 1.00 85.94 97 GLY A C 1
ATOM 790 O O . GLY A 1 97 ? 1.504 -6.266 10.435 1.00 85.94 97 GLY A O 1
ATOM 791 N N . GLN A 1 98 ? 3.586 -6.198 9.592 1.00 81.62 98 GLN A N 1
ATOM 792 C CA . GLN A 1 98 ? 4.245 -5.867 10.869 1.00 81.62 98 GLN A CA 1
ATOM 793 C C . GLN A 1 98 ? 5.068 -4.581 10.832 1.00 81.62 98 GLN A C 1
ATOM 795 O O . GLN A 1 98 ? 5.147 -3.875 11.836 1.00 81.62 98 GLN A O 1
ATOM 800 N N . PHE A 1 99 ? 5.695 -4.277 9.694 1.00 84.12 99 PHE A N 1
ATOM 801 C CA . PHE A 1 99 ? 6.776 -3.292 9.641 1.00 84.12 99 PHE A CA 1
ATOM 802 C C . PHE A 1 99 ? 6.412 -1.980 8.949 1.00 84.12 99 PHE A C 1
ATOM 804 O O . PHE A 1 99 ? 7.219 -1.070 8.998 1.00 84.12 99 PHE A O 1
ATOM 811 N N . GLY A 1 100 ? 5.243 -1.854 8.308 1.00 84.81 100 GLY A N 1
ATOM 812 C CA . GLY A 1 100 ? 4.837 -0.595 7.660 1.00 84.81 100 GLY A CA 1
ATOM 813 C C . GLY A 1 100 ? 5.677 -0.211 6.433 1.00 84.81 100 GLY A C 1
ATOM 814 O O . GLY A 1 100 ? 5.874 0.969 6.160 1.00 84.81 100 GLY A O 1
ATOM 815 N N . VAL A 1 101 ? 6.226 -1.199 5.719 1.00 89.62 101 VAL A N 1
ATOM 816 C CA . VAL A 1 101 ? 7.049 -0.991 4.507 1.00 89.62 101 VAL A CA 1
ATOM 817 C C . VAL A 1 101 ? 6.565 -1.794 3.296 1.00 89.62 101 VAL A C 1
ATOM 819 O O . VAL A 1 101 ? 7.154 -1.691 2.228 1.00 89.62 101 VAL A O 1
ATOM 822 N N . GLY A 1 102 ? 5.486 -2.576 3.428 1.00 88.06 102 GLY A N 1
ATOM 823 C CA . GLY A 1 102 ? 5.054 -3.530 2.397 1.00 88.06 102 GLY A CA 1
ATOM 824 C C . GLY A 1 102 ? 4.738 -2.889 1.041 1.00 88.06 102 GLY A C 1
ATOM 825 O O . GLY A 1 102 ? 5.084 -3.449 0.007 1.00 88.06 102 GLY A O 1
ATOM 826 N N . PHE A 1 103 ? 4.171 -1.677 1.022 1.00 89.69 103 PHE A N 1
ATOM 827 C CA . PHE A 1 103 ? 3.872 -0.970 -0.233 1.00 89.69 103 PHE A CA 1
ATOM 828 C C . PHE A 1 103 ? 5.136 -0.572 -1.015 1.00 89.69 103 PHE A C 1
ATOM 830 O O . PHE A 1 103 ? 5.093 -0.437 -2.237 1.00 89.69 103 PHE A O 1
ATOM 837 N N . LEU A 1 104 ? 6.285 -0.443 -0.336 1.00 91.81 104 LEU A N 1
ATOM 838 C CA . LEU A 1 104 ? 7.561 -0.144 -0.987 1.00 91.81 104 LEU A CA 1
ATOM 839 C C . LEU A 1 104 ? 8.041 -1.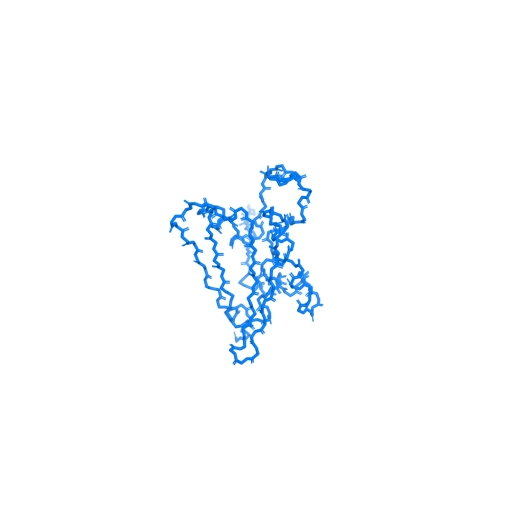295 -1.875 1.00 91.81 104 LEU A C 1
ATOM 841 O O . LEU A 1 104 ? 8.856 -1.056 -2.765 1.00 91.81 104 LEU A O 1
ATOM 845 N N . ALA A 1 105 ? 7.549 -2.520 -1.666 1.00 90.06 105 ALA A N 1
ATOM 846 C CA . ALA A 1 105 ? 7.945 -3.690 -2.445 1.00 90.06 105 ALA A CA 1
ATOM 847 C C . ALA A 1 105 ? 7.565 -3.580 -3.931 1.00 90.06 105 ALA A C 1
ATOM 849 O O . ALA A 1 105 ? 8.219 -4.197 -4.767 1.00 90.06 105 ALA A O 1
ATOM 850 N N . ILE A 1 106 ? 6.536 -2.791 -4.265 1.00 91.50 106 ILE A N 1
ATOM 851 C CA . ILE A 1 106 ? 6.063 -2.607 -5.647 1.00 91.50 106 ILE A CA 1
ATOM 852 C C . ILE A 1 106 ? 6.897 -1.581 -6.412 1.00 91.50 106 ILE A C 1
ATOM 854 O O . ILE A 1 106 ? 7.045 -1.702 -7.624 1.00 91.50 106 ILE A O 1
ATOM 858 N N . LEU A 1 107 ? 7.490 -0.603 -5.720 1.00 92.19 107 LEU A N 1
ATOM 859 C CA . LEU A 1 107 ? 8.171 0.516 -6.372 1.00 92.19 107 LEU A CA 1
ATOM 860 C C . LEU A 1 107 ? 9.257 0.121 -7.400 1.00 92.19 107 LEU A C 1
ATOM 862 O O . LEU A 1 107 ? 9.379 0.834 -8.390 1.00 92.19 107 LEU A O 1
ATOM 866 N N . PRO A 1 108 ? 10.030 -0.976 -7.252 1.00 90.31 108 PRO A N 1
ATOM 867 C CA . PRO A 1 108 ? 11.008 -1.384 -8.262 1.00 90.31 108 PRO A CA 1
ATOM 868 C C . PRO A 1 108 ? 10.395 -1.867 -9.587 1.00 90.31 108 PRO A C 1
ATOM 870 O O . PRO A 1 108 ? 11.134 -2.032 -10.554 1.00 90.31 108 PRO A O 1
ATOM 873 N N . PHE A 1 109 ? 9.087 -2.137 -9.628 1.00 90.31 109 PHE A N 1
ATOM 874 C CA . PHE A 1 109 ? 8.389 -2.775 -10.751 1.00 90.31 109 PHE A CA 1
ATOM 875 C C . PHE A 1 109 ? 7.432 -1.838 -11.499 1.00 90.31 109 PHE A C 1
ATOM 877 O O . PHE A 1 109 ? 6.729 -2.286 -12.398 1.00 90.31 109 PHE A O 1
ATOM 884 N N . CYS A 1 110 ? 7.385 -0.557 -11.138 1.00 91.44 110 CYS A N 1
ATOM 885 C CA . CYS A 1 110 ? 6.518 0.432 -11.773 1.00 91.44 110 CYS A CA 1
ATOM 886 C C . CYS A 1 110 ? 7.240 1.773 -11.914 1.00 91.44 110 CYS A C 1
ATOM 888 O O . CYS A 1 110 ? 8.105 2.104 -11.104 1.00 91.44 110 CYS A O 1
ATOM 890 N N . GLU A 1 111 ? 6.847 2.596 -12.885 1.00 93.25 111 GLU A N 1
ATOM 891 C CA . GLU A 1 111 ? 7.319 3.986 -12.950 1.00 93.25 111 GLU A CA 1
ATOM 892 C C . GLU A 1 111 ? 6.626 4.878 -11.915 1.00 93.25 111 GLU A C 1
ATOM 894 O O . GLU A 1 111 ? 7.252 5.758 -11.311 1.00 93.25 111 GLU A O 1
ATOM 899 N N . THR A 1 112 ? 5.335 4.623 -11.700 1.00 94.94 112 THR A N 1
ATOM 900 C CA . THR A 1 112 ? 4.470 5.320 -10.751 1.00 94.94 112 THR A CA 1
ATOM 901 C C . THR A 1 112 ? 3.581 4.306 -10.045 1.00 94.94 112 THR A C 1
ATOM 903 O O . THR A 1 112 ? 2.933 3.494 -10.695 1.00 94.94 112 THR A O 1
ATOM 906 N N . LEU A 1 113 ? 3.533 4.376 -8.717 1.00 95.81 113 LEU A N 1
ATOM 907 C CA . LEU A 1 113 ? 2.578 3.639 -7.897 1.00 95.81 113 LEU A CA 1
ATOM 908 C C . LEU A 1 113 ? 1.390 4.551 -7.588 1.00 95.81 113 LEU A C 1
ATOM 910 O O . LEU A 1 113 ? 1.557 5.585 -6.938 1.00 95.81 113 LEU A O 1
ATOM 914 N N . GLN A 1 114 ? 0.201 4.157 -8.034 1.00 97.25 114 GLN A N 1
ATOM 915 C CA . GLN A 1 114 ? -1.054 4.806 -7.670 1.00 97.25 114 GLN A CA 1
ATOM 916 C C . GLN A 1 114 ? -1.772 3.977 -6.608 1.00 97.25 114 GLN A C 1
ATOM 918 O O . GLN A 1 114 ? -1.902 2.763 -6.733 1.00 97.25 114 GLN A O 1
ATOM 923 N N . ILE A 1 115 ? -2.226 4.637 -5.549 1.00 97.50 115 ILE A N 1
ATOM 924 C CA . ILE A 1 115 ? -2.986 4.017 -4.464 1.00 97.50 115 ILE A CA 1
ATOM 925 C C . ILE A 1 115 ? -4.285 4.792 -4.341 1.00 97.50 115 ILE A C 1
ATOM 927 O O . ILE A 1 115 ? -4.254 6.020 -4.252 1.00 97.50 115 ILE A O 1
ATOM 931 N N . SER A 1 116 ? -5.411 4.086 -4.313 1.00 97.56 116 SER A N 1
ATOM 932 C CA . SER A 1 116 ? -6.718 4.665 -4.020 1.00 97.56 116 SER A CA 1
ATOM 933 C C . SER A 1 116 ? -7.430 3.846 -2.952 1.00 97.56 116 SER A C 1
ATOM 935 O O . SER A 1 116 ? -7.226 2.636 -2.853 1.00 97.56 116 SER A O 1
ATOM 937 N N . SER A 1 117 ? -8.216 4.501 -2.104 1.00 97.88 117 SER A N 1
ATOM 938 C CA . SER A 1 117 ? -9.000 3.816 -1.082 1.00 97.88 117 SER A CA 1
ATOM 939 C C . SER A 1 117 ? -10.210 4.639 -0.668 1.00 97.88 117 SER A C 1
ATOM 941 O O . SER A 1 117 ? -10.171 5.869 -0.663 1.00 97.88 117 SER A O 1
ATOM 943 N N . THR A 1 118 ? -11.278 3.943 -0.302 1.00 97.31 118 THR A N 1
ATOM 944 C CA . THR A 1 118 ? -12.489 4.516 0.279 1.00 97.31 118 THR A CA 1
ATOM 945 C C . THR A 1 118 ? -13.072 3.523 1.272 1.00 97.31 118 THR A C 1
ATOM 947 O O . THR A 1 118 ? -12.894 2.314 1.109 1.00 97.31 118 THR A O 1
ATOM 950 N N . VAL A 1 119 ? -13.735 4.023 2.311 1.00 96.50 119 VAL A N 1
ATOM 951 C CA . VAL A 1 119 ? -14.483 3.177 3.246 1.00 96.50 119 VAL A CA 1
ATOM 952 C C . VAL A 1 119 ? -15.887 2.922 2.703 1.00 96.50 119 VAL A C 1
ATOM 954 O O . VAL A 1 119 ? -16.447 3.743 1.977 1.00 96.50 119 VAL A O 1
ATOM 957 N N . GLU A 1 120 ? -16.469 1.781 3.064 1.00 92.06 120 GLU A N 1
ATOM 958 C CA . GLU A 1 120 ? -17.816 1.411 2.627 1.00 92.06 120 GLU A CA 1
ATOM 959 C C . GLU A 1 120 ? -18.838 2.513 2.971 1.00 92.06 120 GLU A C 1
ATOM 961 O O . GLU A 1 120 ? -18.871 3.014 4.096 1.00 92.06 120 GLU A O 1
ATOM 966 N N . ASN A 1 121 ? -19.681 2.878 2.000 1.00 91.75 121 ASN A N 1
ATOM 967 C CA . ASN A 1 121 ? -20.675 3.961 2.086 1.00 91.75 121 ASN A CA 1
ATOM 968 C C . ASN A 1 121 ? -20.111 5.387 2.270 1.00 91.75 121 ASN A C 1
ATOM 970 O O . ASN A 1 121 ? -20.861 6.279 2.666 1.00 91.75 121 ASN A O 1
ATOM 974 N N . SER A 1 122 ? -18.828 5.627 1.983 1.00 94.38 122 SER A N 1
ATOM 975 C CA . SER A 1 122 ? -18.273 6.984 1.905 1.00 94.38 122 SER A CA 1
ATOM 976 C C . SER A 1 122 ? -18.311 7.535 0.482 1.00 94.38 122 SER A C 1
ATOM 978 O O . SER A 1 122 ? -18.109 6.807 -0.488 1.00 94.38 122 SER A O 1
ATOM 980 N N . GLU A 1 123 ? -18.526 8.843 0.361 1.00 93.94 123 GLU A N 1
ATOM 981 C CA . GLU A 1 123 ? -18.334 9.585 -0.893 1.00 93.94 123 GLU A CA 1
ATOM 982 C C . GLU A 1 123 ? -16.879 10.061 -1.063 1.00 93.94 123 GLU A C 1
ATOM 984 O O . GLU A 1 123 ? -16.482 10.505 -2.140 1.00 93.94 123 GLU A O 1
ATOM 989 N N . GLU A 1 124 ? -16.061 9.965 -0.010 1.00 95.38 124 GLU A N 1
ATOM 990 C CA . GLU A 1 124 ? -14.657 10.367 -0.042 1.00 95.38 124 GLU A CA 1
ATOM 991 C C . GLU A 1 124 ? -13.773 9.250 -0.603 1.00 95.38 124 GLU A C 1
ATOM 993 O O . GLU A 1 124 ? -13.781 8.115 -0.116 1.00 95.38 124 GLU A O 1
ATOM 998 N N . VAL A 1 125 ? -12.950 9.598 -1.592 1.00 96.94 125 VAL A N 1
ATOM 999 C CA . VAL A 1 125 ? -11.913 8.723 -2.148 1.00 96.94 125 VAL A CA 1
ATOM 1000 C C . VAL A 1 125 ? -10.555 9.372 -1.919 1.00 96.94 125 VAL A C 1
ATOM 1002 O O . VAL A 1 125 ? -10.306 10.496 -2.356 1.00 96.94 125 VAL A O 1
ATOM 1005 N N . PHE A 1 126 ? -9.662 8.652 -1.249 1.00 97.50 126 PHE A N 1
ATOM 1006 C CA . PHE A 1 126 ? -8.295 9.096 -0.997 1.00 97.50 126 PHE A CA 1
ATOM 1007 C C . PHE A 1 126 ? -7.370 8.510 -2.051 1.00 97.50 126 PHE A C 1
ATOM 1009 O O . PHE A 1 126 ? -7.439 7.316 -2.340 1.00 97.50 126 PHE A O 1
ATOM 1016 N N . THR A 1 127 ? -6.497 9.342 -2.617 1.00 97.81 127 THR A N 1
ATOM 1017 C CA . THR A 1 127 ? -5.574 8.928 -3.677 1.00 97.81 127 THR A CA 1
ATOM 1018 C C . THR A 1 127 ? -4.162 9.431 -3.425 1.00 97.81 127 THR A C 1
ATOM 1020 O O . THR A 1 127 ? -3.972 10.585 -3.040 1.00 97.81 127 THR A O 1
ATOM 1023 N N . ALA A 1 128 ? -3.167 8.603 -3.728 1.00 97.19 128 ALA A N 1
ATOM 1024 C CA . ALA A 1 128 ? -1.759 8.971 -3.746 1.00 97.19 128 ALA A CA 1
ATOM 1025 C C . ALA A 1 128 ? -1.109 8.504 -5.048 1.00 97.19 128 ALA A C 1
ATOM 1027 O O . ALA A 1 128 ? -1.385 7.409 -5.531 1.00 97.19 128 ALA A O 1
ATOM 1028 N N . SER A 1 129 ? -0.218 9.334 -5.590 1.00 97.06 129 SER A N 1
ATOM 1029 C CA . SER A 1 129 ? 0.592 9.018 -6.766 1.00 97.06 129 SER A CA 1
ATOM 1030 C C . SER A 1 129 ? 2.065 9.176 -6.408 1.00 97.06 129 SER A C 1
ATOM 1032 O O . SER A 1 129 ? 2.532 10.272 -6.086 1.00 97.06 129 SER A O 1
ATOM 1034 N N . ILE A 1 130 ? 2.787 8.058 -6.405 1.00 95.06 130 ILE A N 1
ATOM 1035 C CA . ILE A 1 130 ? 4.176 7.960 -5.964 1.00 95.06 130 ILE A CA 1
ATOM 1036 C C . ILE A 1 130 ? 5.041 7.655 -7.190 1.00 95.06 130 ILE A C 1
ATOM 1038 O O . ILE A 1 130 ? 5.097 6.505 -7.627 1.00 95.06 130 ILE A O 1
ATOM 1042 N N . PRO A 1 131 ? 5.749 8.647 -7.754 1.00 94.56 131 PRO A N 1
ATOM 1043 C CA . PRO A 1 131 ? 6.663 8.415 -8.866 1.00 94.56 131 PRO A CA 1
ATOM 1044 C C . PRO A 1 131 ? 7.897 7.655 -8.363 1.00 94.56 131 PRO A C 1
ATOM 1046 O O . PRO A 1 131 ? 8.812 8.244 -7.779 1.00 94.56 131 PRO A O 1
ATOM 1049 N N . ALA A 1 132 ? 7.929 6.342 -8.595 1.00 90.81 132 ALA A N 1
ATOM 1050 C CA . ALA A 1 132 ? 8.992 5.449 -8.142 1.00 90.81 132 ALA A CA 1
ATOM 1051 C C . ALA A 1 132 ? 10.360 5.875 -8.688 1.00 90.81 132 ALA A C 1
ATOM 1053 O O . ALA A 1 132 ? 11.368 5.815 -7.981 1.00 90.81 132 ALA A O 1
ATOM 1054 N N . SER A 1 133 ? 10.387 6.419 -9.907 1.00 85.00 133 SER A N 1
ATOM 1055 C CA . SER A 1 133 ? 11.599 6.951 -10.536 1.00 85.00 133 SER A CA 1
ATOM 1056 C C . SER A 1 133 ? 12.356 7.974 -9.671 1.00 85.00 133 SER A C 1
ATOM 1058 O O . SER A 1 133 ? 13.579 8.056 -9.773 1.00 85.00 133 SER A O 1
ATOM 1060 N N . LYS A 1 134 ? 11.691 8.705 -8.762 1.00 88.25 134 LYS A N 1
ATOM 1061 C CA . LYS A 1 134 ? 12.361 9.634 -7.830 1.00 88.25 134 LY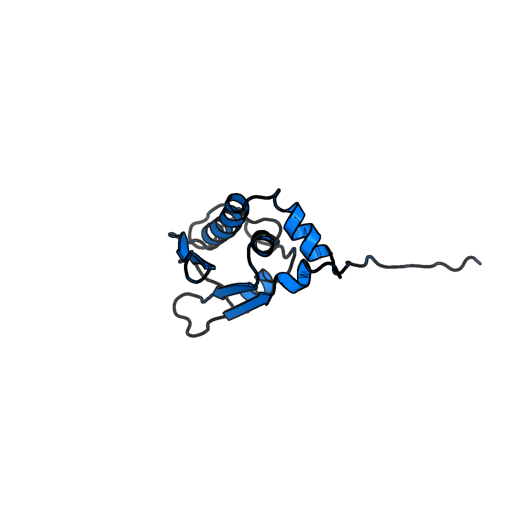S A CA 1
ATOM 1062 C C . LYS A 1 134 ? 13.248 8.936 -6.795 1.00 88.25 134 LYS A C 1
ATOM 1064 O O . LYS A 1 134 ? 14.156 9.569 -6.270 1.00 88.25 134 LYS A O 1
ATOM 1069 N N . PHE A 1 135 ? 12.993 7.663 -6.503 1.00 86.06 135 PHE A N 1
ATOM 1070 C CA . PHE A 1 135 ? 13.710 6.903 -5.477 1.00 86.06 135 PHE A CA 1
ATOM 1071 C C . PHE A 1 135 ? 14.799 5.997 -6.059 1.00 86.06 135 PHE A C 1
ATOM 1073 O O . PHE A 1 135 ? 15.744 5.658 -5.354 1.00 86.06 135 PHE A O 1
ATOM 1080 N N . PHE A 1 136 ? 14.705 5.625 -7.339 1.00 80.06 136 PHE A N 1
ATOM 1081 C CA . PHE A 1 136 ? 15.673 4.723 -7.982 1.00 80.06 136 PHE A CA 1
ATOM 1082 C C . PHE A 1 136 ? 16.592 5.394 -9.001 1.00 80.06 136 PHE A C 1
ATOM 1084 O O . PHE A 1 136 ? 17.539 4.750 -9.453 1.00 80.06 136 PHE A O 1
ATOM 1091 N N . LYS A 1 137 ? 16.370 6.670 -9.343 1.00 65.75 137 LYS A N 1
ATOM 1092 C CA . LYS A 1 137 ? 17.310 7.428 -10.176 1.00 65.75 137 LYS A CA 1
ATOM 1093 C C . LYS A 1 137 ? 18.628 7.630 -9.426 1.00 65.75 137 LYS A C 1
ATOM 1095 O O . LYS A 1 137 ? 18.709 8.423 -8.493 1.00 65.75 137 LYS A O 1
ATOM 1100 N N . GLN A 1 138 ? 19.653 6.900 -9.861 1.00 49.19 138 GLN A N 1
ATOM 1101 C CA . GLN A 1 138 ? 21.047 7.245 -9.611 1.00 49.19 138 GLN A CA 1
ATOM 1102 C C . GLN A 1 138 ? 21.445 8.327 -10.615 1.00 49.19 138 GLN A C 1
ATOM 1104 O O . GLN A 1 138 ? 21.546 8.068 -11.812 1.00 49.19 138 GLN A O 1
ATOM 1109 N N . GLY A 1 139 ? 21.606 9.539 -10.099 1.00 47.41 139 GLY A N 1
ATOM 1110 C CA . GLY A 1 139 ? 22.31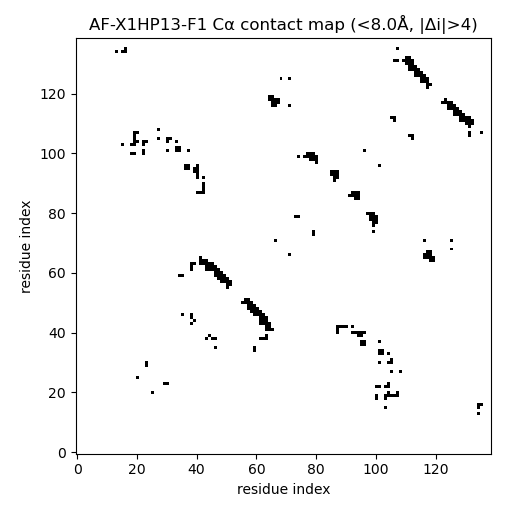3 10.656 -10.710 1.00 47.41 139 GLY A CA 1
ATOM 1111 C C . GLY A 1 139 ? 23.085 11.346 -9.603 1.00 47.41 139 GLY A C 1
ATOM 1112 O O . GLY A 1 139 ? 22.426 11.701 -8.597 1.00 47.41 139 GLY A O 1
#

Secondary structure (DSSP, 8-state):
------------TTHHHHHHHHHSSS-HHHHHHHHHHHHHHTT-S-EEEEEETTTTEEEEEE-S----HHHHHHHTSTT----S-SB-TTT-PBP---SS-GGGGTGGG-SEEEEEE--TT-S--EEEEEETHHHH---

Solvent-accessible surface area (backbone atoms only — not comparable to full-atom values): 8643 Å² total; per-residue (Å²): 131,86,84,85,86,84,86,78,93,81,82,62,88,58,51,62,40,49,49,26,53,67,73,48,90,84,49,69,72,62,26,51,49,39,54,52,39,50,30,55,50,35,56,28,90,48,73,48,78,47,77,40,80,87,80,74,42,76,49,78,48,60,66,32,57,52,37,56,72,71,51,46,61,44,66,73,31,78,58,42,62,84,88,69,78,67,45,29,94,85,75,61,42,74,53,74,81,74,58,34,51,53,75,40,39,46,40,90,78,42,64,56,50,75,46,76,39,39,33,86,97,53,92,60,73,50,73,48,79,44,59,27,52,78,56,69,65,87,126

Sequence (139 aa):
MAEQFTSQIMVDKNIVSLLSRFTYERSFPYALREVVSNAYDADATTARIDIDRKEEEVLILDNGNGMTKDEFDFYLRIAGQKRGKRETPKFGRKRIGQFGVGFLAILPFCETLQISSTVENSEEVFTASIPASKFFKQG

InterPro domains:
  IPR036890 Histidine kinase/HSP90-like ATPase superfamily [G3DSA:3.30.565.10] (1-138)
  IPR036890 Histidine kinase/HSP90-like ATPase superfamily [SSF55874] (13-126)

Mean predicted aligned error: 5.51 Å

Radius of gyration: 17.64 Å; Cα contacts (8 Å, |Δi|>4): 178; chains: 1; bounding box: 58×34×54 Å

Nearest PDB structures (foldseek):
  2cg9-assembly1_B  TM=7.360E-01  e=6.426E-05  Saccharomyces cerevisiae
  2cg9-assembly1_A  TM=7.302E-01  e=6.827E-05  Saccharomyces cerevisiae
  1nhj-assembly1_A-2  TM=7.317E-01  e=5.673E-04  Escherichia coli K-12
  6eya-assembly1_A  TM=6.349E-01  e=2.414E-02  Homo sapiens
  3hyz-assembly1_A-2  TM=6.210E-01  e=1.096E-01  Homo sapiens

pLDDT: mean 88.98, std 10.54, range [47.41, 97.88]

Foldseek 3Di:
DDDDDDDDDDDDLLVLVVLLCVVDPDDPVVLVVLVVLVLVLLVFPDWDWDQDPVVRDIDIDTPGQWDDPVRVVQLPDFQRAPPDDCAHDPPRHRRPDGGSNSNSNCLVPDQKDKDWTDGPPDPDIDIDIGRSCVNPDDD